Protein AF-A0A3D4WXI8-F1 (afdb_monomer)

pLDDT: mean 87.11, std 9.87, range [50.78, 97.38]

Radius of gyration: 16.45 Å; Cα contacts (8 Å, |Δi|>4): 95; chains: 1; bounding box: 47×31×39 Å

Mean predicted aligned error: 5.95 Å

Solvent-accessible surface area (backbone atoms only — not comparable to full-atom values): 6965 Å² total; per-residue (Å²): 115,68,73,59,54,53,52,52,52,52,50,55,55,50,46,55,43,38,46,54,25,38,51,57,47,36,72,76,37,69,82,61,58,65,64,58,25,23,62,68,41,75,45,58,58,73,64,49,40,76,74,36,78,40,64,59,55,45,51,50,51,50,52,42,53,32,50,53,50,52,44,51,42,51,55,55,23,69,70,36,90,49,64,66,60,14,51,54,52,30,55,52,52,48,60,74,64,51,41,60,56,55,53,72,66,47,62,86,76,59,84,80,53,73,65,54,55,54,55,53,61,74,66,110

Sequence (124 aa):
MEKLAGRRGQAARNDGIILEAARNVFLEDPSAPIAAVAERAGVGFSALYRRYPRKEDLLRQLCHDGLRRFISEVEAAIAEKDAWQGLTGFLERVVEADVHSLTVRLAGTFTPTAEMGQDAQRAN

Nearest PDB structures (foldseek):
  2v57-assembly1_A  TM=8.323E-01  e=1.299E-03  Mycolicibacterium smegmatis
  5ovy-assembly1_A  TM=8.029E-01  e=2.632E-03  Mycobacteroides abscessus ATCC 19977
  2v57-assembly2_D  TM=6.969E-01  e=2.502E-03  Mycolicibacterium smegmatis
  3vpr-assembly2_C  TM=7.774E-01  e=2.080E-02  Thermus thermophilus HB8
  2wgb-assembly1_B  TM=6.439E-01  e=8.827E-03  Mycolicibacterium smegmatis

Secondary structure (DSSP, 8-state):
-HHHHHHHHHHHHHHHHHHHHHHHHHHH-TT--HHHHHHHHT--HHHHHHH-SSHHHHHHHHHHHHHHHHHHHHHHHHT-SSHHHHHHHHHHHHHHTTHHHHHHHHTTSSPPPHHHHHHHHHT-

Structure (mmCIF, N/CA/C/O backbone):
data_AF-A0A3D4WXI8-F1
#
_entry.id   AF-A0A3D4WXI8-F1
#
loop_
_atom_site.group_PDB
_atom_site.id
_atom_site.type_symbol
_atom_site.label_atom_id
_atom_site.label_alt_id
_atom_site.label_comp_id
_atom_site.label_asym_id
_atom_site.label_entity_id
_atom_site.label_seq_id
_atom_site.pdbx_PDB_ins_code
_atom_site.Cartn_x
_atom_site.Cartn_y
_atom_site.Cartn_z
_atom_site.occupancy
_atom_site.B_iso_or_equiv
_atom_site.auth_seq_id
_atom_site.auth_comp_id
_atom_site.auth_asym_id
_atom_site.auth_atom_id
_atom_site.pdbx_PDB_model_num
ATOM 1 N N . MET A 1 1 ? 27.903 15.434 8.105 1.00 50.78 1 MET A N 1
ATOM 2 C CA . MET A 1 1 ? 26.638 14.719 8.410 1.00 50.78 1 MET A CA 1
ATOM 3 C C . MET A 1 1 ? 25.454 15.200 7.559 1.00 50.78 1 MET A C 1
ATOM 5 O O . MET A 1 1 ? 24.612 14.388 7.201 1.00 50.78 1 MET A O 1
ATOM 9 N N . GLU A 1 2 ? 25.432 16.466 7.134 1.00 52.47 2 GLU A N 1
ATOM 10 C CA . GLU A 1 2 ? 24.346 17.111 6.364 1.00 52.47 2 GLU A CA 1
ATOM 11 C C . GLU A 1 2 ? 24.071 16.504 4.964 1.00 52.47 2 GLU A C 1
ATOM 13 O O . GLU A 1 2 ? 22.924 16.266 4.592 1.00 52.47 2 GLU A O 1
ATOM 18 N N . LYS A 1 3 ? 25.116 16.108 4.214 1.00 56.31 3 LYS A N 1
ATOM 19 C CA . LYS A 1 3 ? 24.979 15.465 2.884 1.00 56.31 3 LYS A CA 1
ATOM 20 C C . LYS A 1 3 ? 24.323 14.075 2.901 1.00 56.31 3 LYS A C 1
ATOM 22 O O . LYS A 1 3 ? 23.723 13.672 1.907 1.00 56.31 3 LYS A O 1
ATOM 27 N N . LEU A 1 4 ? 24.444 13.318 3.995 1.00 62.00 4 LEU A N 1
ATOM 28 C CA . LEU A 1 4 ? 23.829 11.987 4.124 1.00 62.00 4 LEU A CA 1
ATOM 29 C C . LEU A 1 4 ? 22.348 12.093 4.505 1.00 62.00 4 LEU A C 1
ATOM 31 O O . LEU A 1 4 ? 21.538 11.322 3.994 1.00 62.00 4 LEU A O 1
ATOM 35 N N . ALA A 1 5 ? 21.993 13.077 5.336 1.00 63.19 5 ALA A N 1
ATOM 36 C CA . ALA A 1 5 ? 20.606 13.383 5.676 1.00 63.19 5 ALA A CA 1
ATOM 37 C C . ALA A 1 5 ? 19.804 13.821 4.435 1.00 63.19 5 ALA A C 1
ATOM 39 O O . ALA A 1 5 ? 18.727 13.280 4.188 1.00 63.19 5 ALA A O 1
ATOM 40 N N . GLY A 1 6 ? 20.379 14.679 3.579 1.00 70.94 6 GLY A N 1
ATOM 41 C CA . GLY A 1 6 ? 19.752 15.078 2.311 1.00 70.94 6 GLY A CA 1
ATOM 42 C C . GLY A 1 6 ? 19.532 13.913 1.335 1.00 70.94 6 GLY A C 1
ATOM 43 O O . GLY A 1 6 ? 18.480 13.812 0.709 1.00 70.94 6 GLY A O 1
ATOM 44 N N . ARG A 1 7 ? 20.480 12.966 1.251 1.00 70.19 7 ARG A N 1
ATOM 45 C CA . ARG A 1 7 ? 20.338 11.764 0.402 1.00 70.19 7 ARG A CA 1
ATOM 46 C C . ARG A 1 7 ? 19.258 10.804 0.902 1.00 70.19 7 ARG A C 1
ATOM 48 O O . ARG A 1 7 ? 18.575 10.204 0.079 1.00 70.19 7 ARG A O 1
ATOM 55 N N . ARG A 1 8 ? 19.100 10.660 2.222 1.00 69.06 8 ARG A N 1
ATOM 56 C CA . ARG A 1 8 ? 18.026 9.850 2.822 1.00 69.06 8 ARG A CA 1
ATOM 57 C C . ARG A 1 8 ? 16.652 10.480 2.586 1.00 69.06 8 ARG A C 1
ATOM 59 O O . ARG A 1 8 ? 15.744 9.770 2.175 1.00 69.06 8 ARG A O 1
ATOM 66 N N . GLY A 1 9 ? 16.527 11.799 2.756 1.00 70.69 9 GLY A N 1
ATOM 67 C CA . GLY A 1 9 ? 15.286 12.527 2.465 1.00 70.69 9 GLY A CA 1
ATOM 68 C C . GLY A 1 9 ? 14.879 12.444 0.991 1.00 70.69 9 GLY A C 1
ATOM 69 O O . GLY A 1 9 ? 13.723 12.166 0.683 1.00 70.69 9 GLY A O 1
ATOM 70 N N . GLN A 1 10 ? 15.838 12.586 0.069 1.00 68.31 10 GLN A N 1
ATOM 71 C CA . GLN A 1 10 ? 15.574 12.418 -1.363 1.00 68.31 10 GLN A CA 1
ATOM 72 C C . GLN A 1 10 ? 15.164 10.980 -1.714 1.00 68.31 10 GLN A C 1
ATOM 74 O O . GLN A 1 10 ? 14.270 10.786 -2.531 1.00 68.31 10 GLN A O 1
ATOM 79 N N . ALA A 1 11 ? 15.791 9.972 -1.099 1.00 67.94 11 ALA A N 1
ATOM 80 C CA . ALA A 1 11 ? 15.412 8.575 -1.297 1.00 67.94 11 ALA A CA 1
ATOM 81 C C . ALA A 1 11 ? 13.984 8.288 -0.799 1.00 67.94 11 ALA A C 1
ATOM 83 O O . ALA A 1 11 ? 13.213 7.688 -1.535 1.00 67.94 11 ALA A O 1
ATOM 84 N N . ALA A 1 12 ? 13.606 8.783 0.385 1.00 72.31 12 ALA A N 1
ATOM 85 C CA . ALA A 1 12 ? 12.248 8.627 0.915 1.00 72.31 12 ALA A CA 1
ATOM 86 C C . ALA A 1 12 ? 11.191 9.327 0.042 1.00 72.31 12 ALA A C 1
ATOM 88 O O . ALA A 1 12 ? 10.122 8.779 -0.207 1.00 72.31 12 ALA A O 1
ATOM 89 N N . ARG A 1 13 ? 11.500 10.520 -0.484 1.00 73.88 13 ARG A N 1
ATOM 90 C CA . ARG A 1 13 ? 10.608 11.218 -1.421 1.00 73.88 13 ARG A CA 1
ATOM 91 C C . ARG A 1 13 ? 10.450 10.455 -2.738 1.00 73.88 13 ARG A C 1
ATOM 93 O O . ARG A 1 13 ? 9.349 10.395 -3.274 1.00 73.88 13 ARG A O 1
ATOM 100 N N . ASN A 1 14 ? 11.536 9.869 -3.244 1.00 76.94 14 ASN A N 1
ATOM 101 C CA . ASN A 1 14 ? 11.484 9.042 -4.448 1.00 76.94 14 ASN A CA 1
ATOM 102 C C . ASN A 1 14 ? 10.617 7.792 -4.240 1.00 76.94 14 ASN A C 1
ATOM 104 O O . ASN A 1 14 ? 9.929 7.393 -5.173 1.00 76.94 14 ASN A O 1
ATOM 108 N N . ASP A 1 15 ? 10.604 7.213 -3.039 1.00 83.25 15 ASP A N 1
ATOM 109 C CA . ASP A 1 15 ? 9.750 6.059 -2.733 1.00 83.25 15 ASP A CA 1
ATOM 110 C C . ASP A 1 15 ? 8.273 6.397 -2.791 1.00 83.25 15 ASP A C 1
ATOM 112 O O . ASP A 1 15 ? 7.519 5.669 -3.427 1.00 83.25 15 ASP A O 1
ATOM 116 N N . GLY A 1 16 ? 7.872 7.522 -2.193 1.00 87.81 16 GLY A N 1
ATOM 117 C CA . GLY A 1 16 ? 6.484 7.976 -2.264 1.00 87.81 16 GLY A CA 1
ATOM 118 C C . GLY A 1 16 ? 6.021 8.142 -3.713 1.00 87.81 16 GLY A C 1
ATOM 119 O O . GLY A 1 16 ? 4.968 7.642 -4.086 1.00 87.81 16 GLY A O 1
ATOM 120 N N . ILE A 1 17 ? 6.851 8.755 -4.564 1.00 91.56 17 ILE A N 1
ATOM 121 C CA . ILE A 1 17 ? 6.533 8.937 -5.991 1.00 91.56 17 ILE A CA 1
ATOM 122 C C . ILE A 1 17 ? 6.430 7.589 -6.721 1.00 91.56 17 ILE A C 1
ATOM 124 O O . ILE A 1 17 ? 5.530 7.398 -7.537 1.00 91.56 17 ILE A O 1
ATOM 128 N N . ILE A 1 18 ? 7.333 6.646 -6.434 1.00 93.62 18 ILE A N 1
ATOM 129 C CA . ILE A 1 18 ? 7.311 5.305 -7.033 1.00 93.62 18 ILE A CA 1
ATOM 130 C C . ILE A 1 18 ? 6.051 4.541 -6.623 1.00 93.62 18 ILE A C 1
ATOM 132 O O . ILE A 1 18 ? 5.425 3.921 -7.479 1.00 93.62 18 ILE A O 1
ATOM 136 N N . LEU A 1 19 ? 5.684 4.570 -5.342 1.00 93.12 19 LEU A N 1
ATOM 137 C CA . LEU A 1 19 ? 4.527 3.841 -4.822 1.00 93.12 19 LEU A CA 1
ATOM 138 C C . LEU A 1 19 ? 3.211 4.421 -5.346 1.00 93.12 19 LEU A C 1
ATOM 140 O O . LEU A 1 19 ? 2.342 3.657 -5.757 1.00 93.12 19 LEU A O 1
ATOM 144 N N . GLU A 1 20 ? 3.097 5.745 -5.442 1.00 93.31 20 GLU A N 1
ATOM 145 C CA . GLU A 1 20 ? 1.936 6.396 -6.062 1.00 93.31 20 GLU A CA 1
ATOM 146 C C . GLU A 1 20 ? 1.830 6.078 -7.560 1.00 93.31 20 GLU A C 1
ATOM 148 O O . GLU A 1 20 ? 0.758 5.744 -8.069 1.00 93.31 20 GLU A O 1
ATOM 153 N N . ALA A 1 21 ? 2.949 6.090 -8.287 1.00 95.81 21 ALA A N 1
ATOM 154 C CA . ALA A 1 21 ? 2.959 5.650 -9.679 1.00 95.81 21 ALA A CA 1
ATOM 155 C C . ALA A 1 21 ? 2.571 4.168 -9.811 1.00 95.81 21 ALA A C 1
ATOM 157 O O . ALA A 1 21 ? 1.807 3.815 -10.709 1.00 95.81 21 ALA A O 1
ATOM 158 N N . ALA A 1 22 ? 3.065 3.311 -8.914 1.00 95.00 22 ALA A N 1
ATOM 159 C CA . ALA A 1 22 ? 2.757 1.885 -8.893 1.00 95.00 22 ALA A CA 1
ATOM 160 C C . ALA A 1 22 ? 1.270 1.633 -8.635 1.00 95.00 22 ALA A C 1
ATOM 162 O O . ALA A 1 22 ? 0.669 0.828 -9.345 1.00 95.00 22 ALA A O 1
ATOM 163 N N . ARG A 1 23 ? 0.672 2.357 -7.678 1.00 93.62 23 ARG A N 1
ATOM 164 C CA . ARG A 1 23 ? -0.771 2.347 -7.410 1.00 93.62 23 ARG A CA 1
ATOM 165 C C . ARG A 1 23 ? -1.549 2.601 -8.694 1.00 93.62 23 ARG A C 1
ATOM 167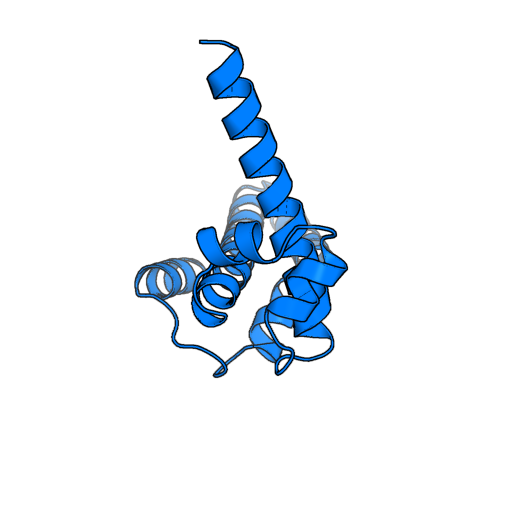 O O . ARG A 1 23 ? -2.343 1.758 -9.096 1.00 93.62 23 ARG A O 1
ATOM 174 N N . ASN A 1 24 ? -1.266 3.708 -9.373 1.00 94.31 24 ASN A N 1
ATOM 175 C CA . ASN A 1 24 ? -1.998 4.086 -10.581 1.00 94.31 24 ASN A CA 1
ATOM 176 C C . ASN A 1 24 ? -1.820 3.062 -11.714 1.00 94.31 24 ASN A C 1
ATOM 178 O O . ASN A 1 24 ? -2.801 2.638 -12.318 1.00 94.31 24 ASN A O 1
ATOM 182 N N . VAL A 1 25 ? -0.584 2.611 -11.966 1.00 96.06 25 VAL A N 1
ATOM 183 C CA . VAL A 1 25 ? -0.292 1.614 -13.013 1.00 96.06 25 VAL A CA 1
ATOM 184 C C . VAL A 1 25 ? -1.035 0.305 -12.759 1.00 96.06 25 VAL A C 1
ATOM 186 O O . VAL A 1 25 ? -1.669 -0.222 -13.669 1.00 96.06 25 VAL A O 1
ATOM 189 N N . PHE A 1 26 ? -0.952 -0.241 -11.545 1.00 93.56 26 PHE A N 1
ATOM 190 C CA . PHE A 1 26 ? -1.475 -1.578 -11.270 1.00 93.56 26 PHE A CA 1
ATOM 191 C C . PHE A 1 26 ? -2.983 -1.604 -11.000 1.00 93.56 26 PHE A C 1
ATOM 193 O O . PHE A 1 26 ? -3.608 -2.645 -11.208 1.00 93.56 26 PHE A O 1
ATOM 200 N N . LEU A 1 27 ? -3.586 -0.484 -10.588 1.00 91.12 27 LEU A N 1
ATOM 201 C CA . LEU A 1 27 ? -5.045 -0.353 -10.537 1.00 91.12 27 LEU A CA 1
ATOM 202 C C . LEU A 1 27 ? -5.662 -0.286 -11.939 1.00 91.12 27 LEU A C 1
ATOM 204 O O . LEU A 1 27 ? -6.722 -0.873 -12.168 1.00 91.12 27 LEU A O 1
ATOM 208 N N . GLU A 1 28 ? -4.987 0.368 -12.887 1.00 93.50 28 GLU A N 1
ATOM 209 C CA . GLU A 1 28 ? -5.373 0.353 -14.302 1.00 93.50 28 GLU A CA 1
ATOM 210 C C . GLU A 1 28 ? -5.166 -1.040 -14.916 1.00 93.50 28 GLU A C 1
ATOM 212 O O . GLU A 1 28 ? -6.103 -1.623 -15.467 1.00 93.50 28 GLU A O 1
ATOM 217 N N . ASP A 1 29 ? -3.968 -1.610 -14.767 1.00 93.31 29 ASP A N 1
ATOM 218 C CA . ASP A 1 29 ? -3.595 -2.920 -15.300 1.00 93.31 29 ASP A CA 1
ATOM 219 C C . ASP A 1 29 ? -2.663 -3.688 -14.335 1.00 93.31 29 ASP A C 1
ATOM 221 O O . ASP A 1 29 ? -1.454 -3.437 -14.284 1.00 93.31 29 ASP A O 1
ATOM 225 N N . PRO A 1 30 ? -3.179 -4.704 -13.615 1.00 90.00 30 PRO A N 1
ATOM 226 C CA . PRO A 1 30 ? -2.380 -5.544 -12.720 1.00 90.00 30 PRO A CA 1
ATOM 227 C C . PRO A 1 30 ? -1.253 -6.293 -13.421 1.00 90.00 30 PRO A C 1
ATOM 229 O O . PRO A 1 30 ? -0.284 -6.696 -12.776 1.00 90.00 30 PRO A O 1
ATOM 232 N N . SER A 1 31 ? -1.364 -6.519 -14.732 1.00 90.31 31 SER A N 1
ATOM 233 C CA . SER A 1 31 ? -0.383 -7.264 -15.516 1.00 90.31 31 SER A CA 1
ATOM 234 C C . SER A 1 31 ? 0.780 -6.394 -15.999 1.00 90.31 31 SER A C 1
ATOM 236 O O . SER A 1 31 ? 1.844 -6.942 -16.302 1.00 90.31 31 SER A O 1
ATOM 238 N N . ALA A 1 32 ? 0.649 -5.064 -15.930 1.00 94.56 32 ALA A N 1
ATOM 239 C CA . ALA A 1 32 ? 1.628 -4.107 -16.430 1.00 94.56 32 ALA A CA 1
ATOM 240 C C . ALA A 1 32 ? 3.065 -4.390 -15.940 1.00 94.56 32 ALA A C 1
ATOM 242 O O . ALA A 1 32 ? 3.281 -4.827 -14.798 1.00 94.56 32 ALA A O 1
ATOM 243 N N . PRO A 1 33 ? 4.090 -4.157 -16.776 1.00 93.62 33 PRO A N 1
ATOM 244 C CA . PRO A 1 33 ? 5.476 -4.369 -16.386 1.00 93.62 33 PRO A CA 1
ATOM 245 C C . PRO A 1 33 ? 5.945 -3.299 -15.392 1.00 93.62 33 PRO A C 1
ATOM 247 O O . PRO A 1 33 ? 5.535 -2.143 -15.455 1.00 93.62 33 PRO A O 1
ATOM 250 N N . ILE A 1 34 ? 6.907 -3.648 -14.531 1.00 93.56 34 ILE A N 1
ATOM 251 C CA . ILE A 1 34 ? 7.512 -2.701 -13.573 1.00 93.56 34 ILE A CA 1
ATOM 252 C C . ILE A 1 34 ? 8.157 -1.482 -14.269 1.00 93.56 34 ILE A C 1
ATOM 254 O O . ILE A 1 34 ? 8.265 -0.410 -13.685 1.00 93.56 34 ILE A O 1
ATOM 258 N N . ALA A 1 35 ? 8.543 -1.617 -15.542 1.00 93.12 35 ALA A N 1
ATOM 259 C CA . ALA A 1 35 ? 9.053 -0.512 -16.352 1.00 93.12 35 ALA A CA 1
ATOM 260 C C . ALA A 1 35 ? 8.018 0.612 -16.563 1.00 93.12 35 ALA A C 1
ATOM 262 O O . ALA A 1 35 ? 8.402 1.778 -16.547 1.00 93.12 35 ALA A O 1
ATOM 263 N N . ALA A 1 36 ? 6.724 0.284 -16.667 1.00 96.31 36 ALA A N 1
ATOM 264 C CA . ALA A 1 36 ? 5.655 1.280 -16.786 1.00 96.31 36 ALA A CA 1
ATOM 265 C C . ALA A 1 36 ? 5.534 2.145 -15.517 1.00 96.31 36 ALA A C 1
ATOM 267 O O . ALA A 1 36 ? 5.178 3.320 -15.586 1.00 96.31 36 ALA A O 1
ATOM 268 N N . VAL A 1 37 ? 5.891 1.587 -14.353 1.00 96.38 37 VAL A N 1
ATOM 269 C CA . VAL A 1 37 ? 5.977 2.339 -13.092 1.00 96.38 37 VAL A CA 1
ATOM 270 C C . VAL A 1 37 ? 7.132 3.333 -13.131 1.00 96.38 37 VAL A C 1
ATOM 272 O O . VAL A 1 37 ? 6.945 4.482 -12.746 1.00 96.38 37 VAL A O 1
ATOM 275 N N . ALA A 1 38 ? 8.312 2.923 -13.612 1.00 94.00 38 ALA A N 1
ATOM 276 C CA . ALA A 1 38 ? 9.467 3.819 -13.732 1.00 94.00 38 ALA A CA 1
ATOM 277 C C . ALA A 1 38 ? 9.161 5.019 -14.640 1.00 94.00 38 ALA A C 1
ATOM 279 O O . ALA A 1 38 ? 9.439 6.158 -14.264 1.00 94.00 38 ALA A O 1
ATOM 280 N N . GLU A 1 39 ? 8.550 4.752 -15.798 1.00 95.25 39 GLU A N 1
ATOM 281 C CA . GLU A 1 39 ? 8.113 5.777 -16.747 1.00 95.25 39 GLU A CA 1
ATOM 282 C C . GLU A 1 39 ? 7.135 6.756 -16.092 1.00 95.25 39 GLU A C 1
ATOM 284 O O . GLU A 1 39 ? 7.373 7.964 -16.095 1.00 95.25 39 GLU A O 1
ATOM 289 N N . ARG A 1 40 ? 6.087 6.240 -15.440 1.00 96.00 40 ARG A N 1
ATOM 290 C CA . ARG A 1 40 ? 5.067 7.073 -14.793 1.00 96.00 40 ARG A CA 1
ATOM 291 C C . ARG A 1 40 ? 5.597 7.873 -13.604 1.00 96.00 40 ARG A C 1
ATOM 293 O O . ARG A 1 40 ? 5.188 9.010 -13.403 1.00 96.00 40 ARG A O 1
ATOM 300 N N . ALA A 1 41 ? 6.516 7.302 -12.831 1.00 94.62 41 ALA A N 1
ATOM 301 C CA . ALA A 1 41 ? 7.168 7.976 -11.710 1.00 94.62 41 ALA A CA 1
ATOM 302 C C . ALA A 1 41 ? 8.210 9.021 -12.155 1.00 94.62 41 ALA A C 1
ATOM 304 O O . ALA A 1 41 ? 8.717 9.768 -11.318 1.00 94.62 41 ALA A O 1
ATOM 305 N N . GLY A 1 42 ? 8.584 9.054 -13.441 1.00 93.88 42 GLY A N 1
ATOM 306 C CA . GLY A 1 42 ? 9.664 9.906 -13.938 1.00 93.88 42 GLY A CA 1
ATOM 307 C C . GLY A 1 42 ? 11.032 9.546 -13.346 1.00 93.88 42 GLY A C 1
ATOM 308 O O . GLY A 1 42 ? 11.901 10.411 -13.218 1.00 93.88 42 GLY A O 1
ATOM 309 N N . VAL A 1 43 ? 11.236 8.283 -12.949 1.00 91.19 43 VAL A N 1
ATOM 310 C CA . VAL A 1 43 ? 12.496 7.799 -12.361 1.00 91.19 43 VAL A CA 1
ATOM 311 C C . VAL A 1 43 ? 13.222 6.865 -13.323 1.00 91.19 43 VAL A C 1
ATOM 313 O O . VAL A 1 43 ? 12.618 6.103 -14.070 1.00 91.19 43 VAL A O 1
ATOM 316 N N . GLY A 1 44 ? 14.556 6.872 -13.284 1.00 91.31 44 GLY A N 1
ATOM 317 C CA . GLY A 1 44 ? 15.344 5.941 -14.091 1.00 91.31 44 GLY A CA 1
ATOM 318 C C . GLY A 1 44 ? 15.100 4.483 -13.683 1.00 91.31 44 GLY A C 1
ATOM 319 O O . GLY A 1 44 ? 15.132 4.156 -12.494 1.00 91.31 44 GLY A O 1
ATOM 320 N N . PHE A 1 45 ? 14.948 3.591 -14.666 1.00 90.88 45 PHE A N 1
ATOM 321 C CA . PHE A 1 45 ? 14.694 2.162 -14.439 1.00 90.88 45 PHE A CA 1
ATOM 322 C C . PHE A 1 45 ? 15.708 1.518 -13.479 1.00 90.88 45 PHE A C 1
ATOM 324 O O . PHE A 1 45 ? 15.321 0.822 -12.546 1.00 90.88 45 PHE A O 1
ATOM 331 N N . SER A 1 46 ? 17.003 1.821 -13.622 1.00 90.56 46 SER A N 1
ATOM 332 C CA . SER A 1 46 ? 18.049 1.296 -12.730 1.00 90.56 46 SER A CA 1
ATOM 333 C C . SER A 1 46 ? 17.881 1.728 -11.269 1.00 90.56 46 SER A C 1
ATOM 335 O O . SER A 1 46 ? 18.297 1.010 -10.360 1.00 90.56 46 SER A O 1
ATOM 337 N N . ALA A 1 47 ? 17.292 2.902 -11.016 1.00 88.25 47 ALA A N 1
ATOM 338 C CA . ALA A 1 47 ? 17.019 3.371 -9.660 1.00 88.25 47 ALA A CA 1
ATOM 339 C C . ALA A 1 47 ? 15.841 2.613 -9.035 1.00 88.25 47 ALA A C 1
ATOM 341 O O . ALA A 1 47 ? 15.948 2.216 -7.874 1.00 88.25 47 ALA A O 1
ATOM 342 N N . LEU A 1 48 ? 14.780 2.368 -9.814 1.00 90.75 48 LEU A N 1
ATOM 343 C CA . LEU A 1 48 ? 13.641 1.549 -9.399 1.00 90.75 48 LEU A CA 1
ATOM 344 C C . LEU A 1 48 ? 14.075 0.102 -9.140 1.00 90.75 48 LEU A C 1
ATOM 346 O O . LEU A 1 48 ? 13.845 -0.421 -8.055 1.00 90.75 48 LEU A O 1
ATOM 350 N N . TYR A 1 49 ? 14.782 -0.510 -10.093 1.00 90.00 49 TYR A N 1
ATOM 351 C CA . TYR A 1 49 ? 15.192 -1.915 -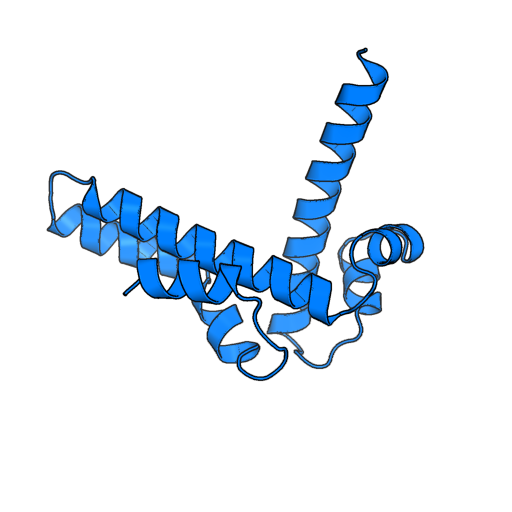10.031 1.00 90.00 49 TYR A CA 1
ATOM 352 C C . TYR A 1 49 ? 16.164 -2.210 -8.883 1.00 90.00 49 TYR A C 1
ATOM 354 O O . TYR A 1 49 ? 16.117 -3.274 -8.275 1.00 90.00 49 TYR A O 1
ATOM 362 N N . ARG A 1 50 ? 17.030 -1.251 -8.520 1.00 89.44 50 ARG A N 1
ATOM 363 C CA . ARG A 1 50 ? 17.893 -1.384 -7.333 1.00 89.44 50 ARG A CA 1
ATOM 364 C C . ARG A 1 50 ? 17.084 -1.485 -6.036 1.00 89.44 50 ARG A C 1
ATOM 366 O O . ARG A 1 50 ? 17.590 -2.033 -5.061 1.00 89.44 50 ARG A O 1
ATOM 373 N N . ARG A 1 51 ? 15.880 -0.911 -5.998 1.00 87.94 51 ARG A N 1
ATOM 374 C CA . ARG A 1 51 ? 15.038 -0.861 -4.798 1.00 87.94 51 ARG A CA 1
ATOM 375 C C . ARG A 1 51 ? 13.979 -1.955 -4.772 1.00 87.94 51 ARG A C 1
ATOM 377 O O . ARG A 1 51 ? 13.786 -2.565 -3.730 1.00 87.94 51 ARG A O 1
ATOM 384 N N . TYR A 1 52 ? 13.371 -2.226 -5.921 1.00 92.12 52 TYR A N 1
ATOM 385 C CA . TYR A 1 52 ? 12.409 -3.300 -6.129 1.00 92.12 52 TYR A CA 1
ATOM 386 C C . TYR A 1 52 ? 12.908 -4.188 -7.274 1.00 92.12 52 TYR A C 1
ATOM 388 O O . TYR A 1 52 ? 12.553 -3.960 -8.435 1.00 92.12 52 TYR A O 1
ATOM 396 N N . PRO A 1 53 ? 13.772 -5.177 -6.975 1.00 90.38 53 PRO A N 1
ATOM 397 C CA . PRO A 1 53 ? 14.345 -6.053 -7.994 1.00 90.38 53 PRO A CA 1
ATOM 398 C C . PRO A 1 53 ? 13.292 -6.900 -8.710 1.00 90.38 53 PRO A C 1
ATOM 400 O O . PRO A 1 53 ? 13.492 -7.299 -9.855 1.00 90.38 53 PRO A O 1
ATOM 403 N N . ARG A 1 54 ? 12.170 -7.197 -8.046 1.00 91.50 54 ARG A N 1
ATOM 404 C CA . ARG A 1 54 ? 11.048 -7.940 -8.625 1.00 91.50 54 ARG A CA 1
ATOM 405 C C . ARG A 1 54 ? 9.771 -7.118 -8.522 1.00 91.50 54 ARG A C 1
ATOM 407 O O . ARG A 1 54 ? 9.551 -6.409 -7.544 1.00 91.50 54 ARG A O 1
ATOM 414 N N . LYS A 1 55 ? 8.876 -7.289 -9.500 1.00 91.19 55 LYS A N 1
ATOM 415 C CA . LYS A 1 55 ? 7.516 -6.722 -9.458 1.00 91.19 55 LYS A CA 1
ATOM 416 C C . LYS A 1 55 ? 6.791 -7.108 -8.168 1.00 91.19 55 LYS A C 1
ATOM 418 O O . LYS A 1 55 ? 6.134 -6.275 -7.564 1.00 91.19 55 LYS A O 1
ATOM 423 N N . GLU A 1 56 ? 6.966 -8.351 -7.731 1.00 91.81 56 GLU A N 1
ATOM 424 C CA . GLU A 1 56 ? 6.387 -8.844 -6.486 1.00 91.81 56 GLU A CA 1
ATOM 425 C C . GLU A 1 56 ? 6.879 -8.075 -5.247 1.00 91.81 56 GLU A C 1
ATOM 427 O O . GLU A 1 56 ? 6.085 -7.830 -4.346 1.00 91.81 56 GLU A O 1
ATOM 432 N N . ASP A 1 57 ? 8.136 -7.620 -5.213 1.00 92.56 57 ASP A N 1
ATOM 433 C CA . ASP A 1 57 ? 8.646 -6.820 -4.091 1.00 92.56 57 ASP A CA 1
ATOM 434 C C . ASP A 1 57 ? 7.941 -5.456 -4.022 1.00 92.56 57 ASP A C 1
ATOM 436 O O . ASP A 1 57 ? 7.584 -4.988 -2.941 1.00 92.56 57 ASP A O 1
ATOM 440 N N . LEU A 1 58 ? 7.680 -4.843 -5.183 1.00 93.12 58 LEU A N 1
ATOM 441 C CA . LEU A 1 58 ? 6.923 -3.595 -5.280 1.00 93.12 58 LEU A CA 1
ATOM 442 C C . LEU A 1 58 ? 5.449 -3.788 -4.898 1.00 93.12 58 LEU A C 1
ATOM 444 O O . LEU A 1 58 ? 4.903 -2.974 -4.160 1.00 93.12 58 LEU A O 1
ATOM 448 N N . LEU A 1 59 ? 4.812 -4.865 -5.371 1.00 92.25 59 LEU A N 1
ATOM 449 C CA . LEU A 1 59 ? 3.416 -5.174 -5.042 1.00 92.25 59 LEU A CA 1
ATOM 450 C C . LEU A 1 59 ? 3.233 -5.441 -3.546 1.00 92.25 59 LEU A C 1
ATOM 452 O O . LEU A 1 59 ? 2.289 -4.921 -2.954 1.00 92.25 59 LEU A O 1
ATOM 456 N N . ARG A 1 60 ? 4.147 -6.200 -2.927 1.00 92.00 60 ARG A N 1
ATOM 457 C CA . ARG A 1 60 ? 4.141 -6.445 -1.478 1.00 92.00 60 ARG A CA 1
ATOM 458 C C . ARG A 1 60 ? 4.242 -5.141 -0.703 1.00 92.00 60 ARG A C 1
ATOM 460 O O . ARG A 1 60 ? 3.403 -4.914 0.159 1.00 92.00 60 ARG A O 1
ATOM 467 N N . GLN A 1 61 ? 5.207 -4.283 -1.041 1.00 91.94 61 GLN A N 1
ATOM 468 C CA . GLN A 1 61 ? 5.364 -2.987 -0.380 1.00 91.94 61 GLN A CA 1
ATOM 469 C C . GLN A 1 61 ? 4.103 -2.127 -0.530 1.00 91.94 61 GLN A C 1
ATOM 471 O O . GLN A 1 61 ? 3.559 -1.663 0.464 1.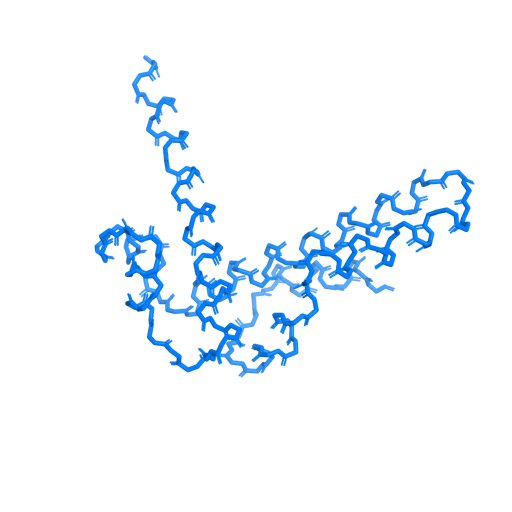00 91.94 61 GLN A O 1
ATOM 476 N N . LEU A 1 62 ? 3.600 -1.976 -1.758 1.00 91.56 62 LEU A N 1
ATOM 477 C CA . LEU A 1 62 ? 2.409 -1.180 -2.052 1.00 91.56 62 LEU A CA 1
ATOM 478 C C . LEU A 1 62 ? 1.175 -1.669 -1.277 1.00 91.56 62 LEU A C 1
ATOM 480 O O . LEU A 1 62 ? 0.453 -0.872 -0.680 1.00 91.56 62 LEU A O 1
ATOM 484 N N . CYS A 1 63 ? 0.932 -2.981 -1.269 1.00 90.25 63 CYS A N 1
ATOM 485 C CA . CYS A 1 63 ? -0.214 -3.559 -0.567 1.00 90.25 63 CYS A CA 1
ATOM 486 C C . CYS A 1 63 ? -0.042 -3.502 0.954 1.00 90.25 63 CYS A C 1
ATOM 488 O O . CYS A 1 63 ? -1.018 -3.296 1.673 1.00 90.25 63 CYS A O 1
ATOM 490 N N . HIS A 1 64 ? 1.184 -3.665 1.456 1.00 90.62 64 HIS A N 1
ATOM 491 C CA . HIS A 1 64 ? 1.471 -3.552 2.883 1.00 90.62 64 HIS A CA 1
ATOM 492 C C . HIS A 1 64 ? 1.273 -2.119 3.376 1.00 90.62 64 HIS A C 1
ATOM 494 O O . HIS A 1 64 ? 0.635 -1.925 4.405 1.00 90.62 64 HIS A O 1
ATOM 500 N N . ASP A 1 65 ? 1.708 -1.117 2.614 1.00 89.56 65 ASP A N 1
ATOM 501 C CA . ASP A 1 65 ? 1.463 0.292 2.937 1.00 89.56 65 ASP A CA 1
ATOM 502 C C . ASP A 1 65 ? -0.041 0.611 2.950 1.00 89.56 65 ASP A C 1
ATOM 504 O O . ASP A 1 65 ? -0.524 1.283 3.865 1.00 89.56 65 ASP A O 1
ATOM 508 N N . GLY A 1 66 ? -0.806 0.059 2.001 1.00 88.44 66 GLY A N 1
ATOM 509 C CA . GLY A 1 66 ? -2.271 0.138 2.004 1.00 88.44 66 GLY A CA 1
ATOM 510 C C . GLY A 1 66 ? -2.907 -0.486 3.254 1.00 88.44 66 GLY A C 1
ATOM 511 O O . GLY A 1 66 ? -3.759 0.137 3.888 1.00 88.44 66 GLY A O 1
ATOM 512 N N . LEU A 1 67 ? -2.453 -1.676 3.659 1.00 88.62 67 LEU A N 1
ATOM 513 C CA . LEU A 1 67 ? -2.917 -2.355 4.873 1.00 88.62 67 LEU A CA 1
ATOM 514 C C . LEU A 1 67 ? -2.576 -1.563 6.144 1.00 88.62 67 LEU A C 1
ATOM 516 O O . LEU A 1 67 ? -3.430 -1.381 7.008 1.00 88.62 67 LEU A O 1
ATOM 520 N N . ARG A 1 68 ? -1.352 -1.038 6.250 1.00 89.94 68 ARG A N 1
ATOM 521 C CA . ARG A 1 68 ? -0.929 -0.204 7.387 1.00 89.94 68 ARG A CA 1
ATOM 522 C C . ARG A 1 68 ? -1.740 1.083 7.468 1.00 89.94 68 ARG A C 1
ATOM 524 O O . ARG A 1 68 ? -2.092 1.510 8.566 1.00 89.94 68 ARG A O 1
ATOM 531 N N . ARG A 1 69 ? -2.069 1.686 6.320 1.00 90.06 69 ARG A N 1
ATOM 532 C CA . ARG A 1 69 ? -2.961 2.848 6.256 1.00 90.06 69 ARG A CA 1
ATOM 533 C C . ARG A 1 69 ? -4.351 2.496 6.777 1.00 90.06 69 ARG A C 1
ATOM 535 O O . ARG A 1 69 ? -4.854 3.226 7.619 1.00 90.06 69 ARG A O 1
ATOM 542 N N . PHE A 1 70 ? -4.926 1.373 6.346 1.00 90.31 70 PHE A N 1
ATOM 543 C CA . PHE A 1 70 ? -6.215 0.896 6.853 1.00 90.31 70 PHE A CA 1
ATOM 544 C C . PHE A 1 70 ? -6.199 0.694 8.376 1.00 90.31 70 PHE A C 1
ATOM 546 O O . PHE A 1 70 ? -7.055 1.237 9.068 1.00 90.31 70 PHE A O 1
ATOM 553 N N . ILE A 1 71 ? -5.195 -0.014 8.905 1.00 91.12 71 ILE A N 1
ATOM 554 C CA . ILE A 1 71 ? -5.038 -0.246 10.351 1.00 91.12 71 ILE A CA 1
ATOM 555 C C . ILE A 1 71 ? -4.944 1.080 11.107 1.00 91.12 71 ILE A C 1
ATOM 557 O O . ILE A 1 71 ? -5.634 1.262 12.104 1.00 91.12 71 ILE A O 1
ATOM 561 N N . SER A 1 72 ? -4.150 2.031 10.609 1.00 92.19 72 SER A N 1
ATOM 562 C CA . SER A 1 72 ? -4.032 3.357 11.222 1.00 92.19 72 SER A CA 1
ATOM 563 C C . SER A 1 72 ? -5.367 4.103 11.267 1.00 92.19 72 SER A C 1
ATOM 565 O O . SER A 1 72 ? -5.610 4.838 12.221 1.00 92.19 72 SER A O 1
ATOM 567 N N . GLU A 1 73 ? -6.221 3.945 10.253 1.00 93.38 73 GLU A N 1
ATOM 568 C CA . GLU A 1 73 ? -7.550 4.562 10.242 1.00 93.38 73 GLU A CA 1
ATOM 569 C C . GLU A 1 73 ? -8.510 3.892 11.230 1.00 93.38 73 GLU A C 1
ATOM 571 O O . GLU A 1 73 ? -9.272 4.591 11.900 1.00 93.38 73 GLU A O 1
ATOM 576 N N . VAL A 1 74 ? -8.433 2.564 11.381 1.00 92.19 74 VAL A N 1
ATOM 577 C CA . VAL A 1 74 ? -9.169 1.817 12.416 1.00 92.19 74 VAL A CA 1
ATOM 578 C C . VAL A 1 74 ? -8.724 2.248 13.817 1.00 92.19 74 VAL A C 1
ATOM 580 O O . VAL A 1 74 ? -9.560 2.561 14.662 1.00 92.19 74 VAL A O 1
ATOM 583 N N . GLU A 1 75 ? -7.415 2.311 14.069 1.00 93.62 75 GLU A N 1
ATOM 584 C CA . GLU A 1 75 ? -6.855 2.726 15.362 1.00 93.62 75 GLU A CA 1
ATOM 585 C C . GLU A 1 75 ? -7.280 4.159 15.723 1.00 93.62 75 GLU A C 1
ATOM 587 O O . GLU A 1 75 ? -7.681 4.417 16.860 1.00 93.62 75 GLU A O 1
ATOM 592 N N . ALA A 1 76 ? -7.270 5.079 14.752 1.00 92.75 76 ALA A N 1
ATOM 593 C CA . ALA A 1 76 ? -7.754 6.445 14.946 1.00 92.75 76 ALA A CA 1
ATOM 594 C C . ALA A 1 76 ? -9.258 6.494 15.263 1.00 92.75 76 ALA A C 1
ATOM 596 O O . ALA A 1 76 ? -9.683 7.281 16.105 1.00 92.75 76 ALA A O 1
ATOM 597 N N . ALA A 1 77 ? -10.060 5.643 14.621 1.00 94.56 77 ALA A N 1
ATOM 598 C CA . ALA A 1 77 ? -11.497 5.560 14.861 1.00 94.56 77 ALA A CA 1
ATOM 599 C C . ALA A 1 77 ? -11.836 5.019 16.255 1.00 94.56 77 ALA A C 1
ATOM 601 O O . ALA A 1 77 ? -12.734 5.538 16.910 1.00 94.56 77 ALA A O 1
ATOM 602 N N . ILE A 1 78 ? -11.100 4.007 16.724 1.00 94.75 78 ILE A N 1
ATOM 603 C CA . ILE A 1 78 ? -11.274 3.426 18.065 1.00 94.75 78 ILE A CA 1
ATOM 604 C C . ILE A 1 78 ? -10.868 4.422 19.159 1.00 94.75 78 ILE A C 1
ATOM 606 O O . ILE A 1 78 ? -11.433 4.404 20.252 1.00 94.75 78 ILE A O 1
ATOM 610 N N . ALA A 1 79 ? -9.894 5.291 18.883 1.00 95.12 79 ALA A N 1
ATOM 611 C CA . ALA A 1 79 ? -9.458 6.323 19.818 1.00 95.12 79 ALA A CA 1
ATOM 612 C C . ALA A 1 79 ? -10.446 7.502 19.942 1.00 95.12 79 ALA A C 1
ATOM 614 O O . ALA A 1 79 ? -10.292 8.325 20.851 1.00 95.12 79 ALA A O 1
ATOM 615 N N . GLU A 1 80 ? -11.439 7.602 19.052 1.00 96.00 80 GLU A N 1
ATOM 616 C CA . GLU A 1 80 ? -12.431 8.674 19.071 1.00 96.00 80 GLU A CA 1
ATOM 617 C C . GLU A 1 80 ? -13.399 8.520 20.252 1.00 96.00 80 GLU A C 1
ATOM 619 O O . GLU A 1 80 ? -13.848 7.424 20.590 1.00 96.00 80 GLU A O 1
ATOM 624 N N . LYS A 1 81 ? -13.737 9.639 20.902 1.00 95.50 81 LYS A N 1
ATOM 625 C CA . LYS A 1 81 ? -14.612 9.628 22.085 1.00 95.50 81 LYS A CA 1
ATOM 626 C C . LYS A 1 81 ? -16.064 9.374 21.710 1.00 95.50 81 LYS A C 1
ATOM 628 O O . LYS A 1 81 ? -16.793 8.741 22.471 1.00 95.50 81 LYS A O 1
ATOM 633 N N . ASP A 1 82 ? -16.485 9.912 20.572 1.00 97.38 82 ASP A N 1
ATOM 634 C CA . ASP A 1 82 ? -17.809 9.679 20.013 1.00 97.38 82 ASP A CA 1
ATOM 635 C C . ASP A 1 82 ? -17.744 8.523 19.009 1.00 97.38 82 ASP A C 1
ATOM 637 O O . ASP A 1 82 ? -17.200 8.653 17.913 1.00 97.38 82 ASP A O 1
ATOM 641 N N . ALA A 1 83 ? -18.335 7.387 19.380 1.00 94.12 83 ALA A N 1
ATOM 642 C CA . ALA A 1 83 ? -18.327 6.181 18.558 1.00 94.12 83 ALA A CA 1
ATOM 643 C C . ALA A 1 83 ? -18.958 6.387 17.169 1.00 94.12 83 ALA A C 1
ATOM 645 O O . ALA A 1 83 ? -18.526 5.755 16.203 1.00 94.12 83 ALA A O 1
ATOM 646 N N . TRP A 1 84 ? -19.959 7.265 17.044 1.00 95.81 84 TRP A N 1
ATOM 647 C CA . TRP A 1 84 ? -20.570 7.559 15.750 1.00 95.81 84 TRP A CA 1
ATOM 648 C C . TRP A 1 84 ? -19.623 8.379 14.874 1.00 95.81 84 TRP A C 1
ATOM 650 O O . TRP A 1 84 ? -19.429 8.030 13.712 1.00 95.81 84 TRP A O 1
ATOM 660 N N . GLN A 1 85 ? -18.971 9.400 15.439 1.00 96.19 85 GLN A N 1
ATOM 661 C CA . GLN A 1 85 ? -17.969 10.198 14.717 1.00 96.19 85 GLN A CA 1
ATOM 662 C C . GLN A 1 85 ? -16.748 9.362 14.318 1.00 96.19 85 GLN A C 1
ATOM 664 O O . GLN A 1 85 ? -16.241 9.503 13.203 1.00 96.19 85 GLN A O 1
ATOM 669 N N . GLY A 1 86 ? -16.306 8.457 15.197 1.00 96.00 86 GLY A N 1
ATOM 670 C CA . GLY A 1 86 ? -15.245 7.498 14.901 1.00 96.00 86 GLY A CA 1
ATOM 671 C C . GLY A 1 86 ? -15.601 6.625 13.699 1.00 96.00 86 GLY A C 1
ATOM 672 O O . GLY A 1 86 ? -14.818 6.538 12.752 1.00 96.00 86 GLY A O 1
ATOM 673 N N . LEU A 1 87 ? -16.808 6.047 13.691 1.00 95.19 87 LEU A N 1
ATOM 674 C CA . LEU A 1 87 ? -17.297 5.205 12.597 1.00 95.19 87 LEU A CA 1
ATOM 675 C C . LEU A 1 87 ? -17.453 5.975 11.279 1.00 95.19 87 LEU A C 1
ATOM 677 O O . LEU A 1 87 ? -16.950 5.524 10.251 1.00 95.19 87 LEU A O 1
ATOM 681 N N . THR A 1 88 ? -18.149 7.114 11.271 1.00 96.62 88 THR A N 1
ATOM 682 C CA . THR A 1 88 ? -18.384 7.862 10.025 1.00 96.62 88 THR A CA 1
ATOM 683 C C . THR A 1 88 ? -17.080 8.411 9.460 1.00 96.62 88 THR A C 1
ATOM 685 O O . THR A 1 88 ? -16.819 8.248 8.271 1.00 96.62 88 THR A O 1
ATOM 688 N N . GLY A 1 89 ? -16.213 8.965 10.314 1.00 95.06 89 GLY A N 1
ATOM 689 C CA . GLY A 1 89 ? -14.909 9.466 9.890 1.00 95.06 89 GLY A CA 1
ATOM 690 C C . GLY A 1 89 ? -13.989 8.358 9.372 1.00 95.06 89 GLY A C 1
ATOM 691 O O . GLY A 1 89 ? -13.247 8.573 8.417 1.00 95.06 89 GLY A O 1
ATOM 692 N N . PHE A 1 90 ? -14.046 7.161 9.958 1.00 94.38 90 PHE A N 1
ATOM 693 C CA . PHE A 1 90 ? -13.347 5.990 9.429 1.00 94.38 90 PHE A CA 1
ATOM 694 C C . PHE A 1 90 ? -13.811 5.637 8.015 1.00 94.38 90 PHE A C 1
ATOM 696 O O . PHE A 1 90 ? -12.978 5.488 7.120 1.00 94.38 90 PHE A O 1
ATOM 703 N N . LEU A 1 91 ? -15.127 5.523 7.809 1.00 93.31 91 LEU A N 1
ATOM 704 C CA . LEU A 1 91 ? -15.696 5.175 6.507 1.00 93.31 91 LEU A CA 1
ATOM 705 C C . LEU A 1 91 ? -15.301 6.201 5.438 1.00 93.31 91 LEU A C 1
ATOM 707 O O . LEU A 1 91 ? -14.892 5.810 4.348 1.00 93.31 91 LEU A O 1
ATOM 711 N N . GLU A 1 92 ? -15.352 7.493 5.763 1.00 93.12 92 GLU A N 1
ATOM 712 C CA . GLU A 1 92 ? -14.913 8.572 4.871 1.00 93.12 92 GLU A CA 1
ATOM 713 C C . GLU A 1 92 ? -13.429 8.441 4.504 1.00 93.12 92 GLU A C 1
ATOM 715 O O . GLU A 1 92 ? -13.089 8.388 3.321 1.00 93.12 92 GLU A O 1
ATOM 720 N N . ARG A 1 93 ? -12.541 8.314 5.499 1.00 92.19 93 ARG A N 1
ATOM 721 C CA . ARG A 1 93 ? -11.085 8.278 5.276 1.00 92.19 93 ARG A CA 1
ATOM 722 C C . ARG A 1 93 ? -10.614 7.012 4.568 1.00 92.19 93 ARG A C 1
ATOM 724 O O . ARG A 1 93 ? -9.669 7.073 3.786 1.00 92.19 93 ARG A O 1
ATOM 731 N N . VAL A 1 94 ? -11.250 5.866 4.812 1.00 89.50 94 VAL A N 1
ATOM 732 C CA . VAL A 1 94 ? -10.922 4.609 4.116 1.00 89.50 94 VAL A CA 1
ATOM 733 C C . VAL A 1 94 ? -11.358 4.646 2.656 1.00 89.50 94 VAL A C 1
ATOM 735 O O . VAL A 1 94 ? -10.623 4.148 1.800 1.00 89.50 94 VAL A O 1
ATOM 738 N N . VAL A 1 95 ? -12.516 5.245 2.363 1.00 88.44 95 VAL A N 1
ATOM 739 C CA . VAL A 1 95 ? -12.972 5.463 0.984 1.00 88.44 95 VAL A CA 1
ATOM 740 C C . VAL A 1 95 ? -12.058 6.458 0.272 1.00 88.44 95 VAL A C 1
ATOM 742 O O . VAL A 1 95 ? -11.621 6.180 -0.841 1.00 88.44 95 VAL A O 1
ATOM 745 N N . GLU A 1 96 ? -11.704 7.572 0.917 1.00 87.56 96 GLU A N 1
ATOM 746 C CA . GLU A 1 96 ? -10.792 8.574 0.353 1.00 87.56 96 GLU A CA 1
ATOM 747 C C . GLU A 1 96 ? -9.386 8.009 0.098 1.00 87.56 96 GLU A C 1
ATOM 749 O O . GLU A 1 96 ? -8.779 8.284 -0.934 1.00 87.56 96 GLU A O 1
ATOM 754 N N . ALA A 1 97 ? -8.873 7.177 1.008 1.00 83.00 97 ALA A N 1
ATOM 755 C CA . ALA A 1 97 ? -7.560 6.554 0.863 1.00 83.00 97 ALA A CA 1
ATOM 756 C C . ALA A 1 97 ? -7.520 5.427 -0.188 1.00 83.00 97 ALA A C 1
ATOM 758 O O . ALA A 1 97 ? -6.431 4.926 -0.488 1.0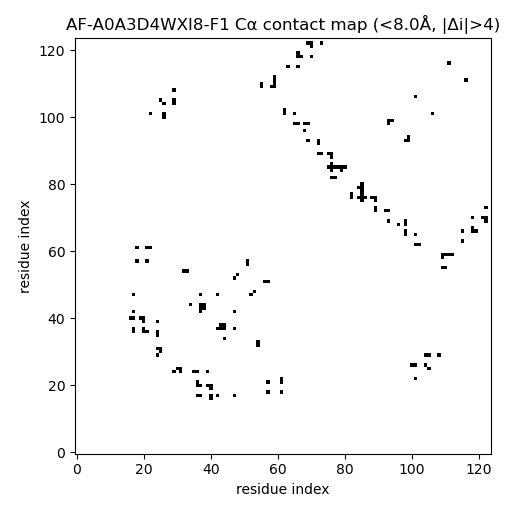0 83.00 97 ALA A O 1
ATOM 759 N N . ASP A 1 98 ? -8.680 4.998 -0.702 1.00 84.88 98 ASP A N 1
ATOM 760 C CA . ASP A 1 98 ? -8.841 3.935 -1.700 1.00 84.88 98 ASP A CA 1
ATOM 761 C C . ASP A 1 98 ? -7.962 2.699 -1.411 1.00 84.88 98 ASP A C 1
ATOM 763 O O . ASP A 1 98 ? -7.243 2.159 -2.254 1.00 84.88 98 A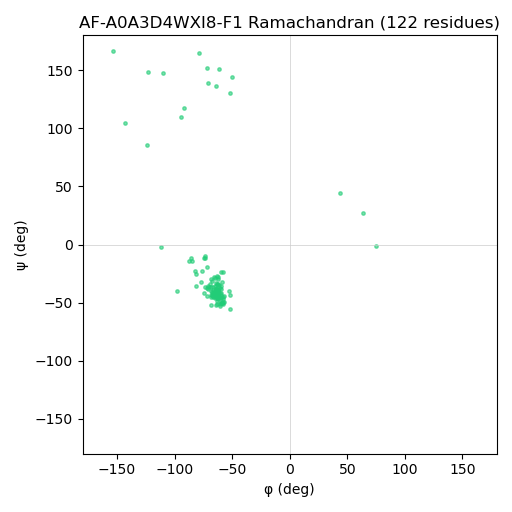SP A O 1
ATOM 767 N N . VAL A 1 99 ? -7.939 2.273 -0.146 1.00 77.94 99 VAL A N 1
ATOM 768 C CA . VAL A 1 99 ? -7.096 1.146 0.295 1.00 77.94 99 VAL A CA 1
ATOM 769 C C . VAL A 1 99 ? -7.673 -0.204 -0.133 1.00 77.94 99 VAL A C 1
ATOM 771 O O . VAL A 1 99 ? -6.940 -1.182 -0.261 1.00 77.94 99 VAL A O 1
ATOM 774 N N . HIS A 1 100 ? -8.982 -0.264 -0.391 1.00 77.94 100 HIS A N 1
ATOM 775 C CA . HIS A 1 100 ? -9.672 -1.494 -0.774 1.00 77.94 100 HIS A CA 1
ATOM 776 C C . HIS A 1 100 ? -9.437 -1.888 -2.240 1.00 77.94 100 HIS A C 1
ATOM 778 O O . HIS A 1 100 ? -9.378 -3.083 -2.543 1.00 77.94 100 HIS A O 1
ATOM 784 N N . SER A 1 101 ? -9.263 -0.917 -3.145 1.00 83.94 101 SER A N 1
ATOM 785 C CA . SER A 1 101 ? -9.063 -1.186 -4.574 1.00 83.94 101 SER A CA 1
ATOM 786 C C . SER A 1 101 ? -7.830 -2.050 -4.828 1.00 83.94 101 SER A C 1
ATOM 788 O O . SER A 1 101 ? -7.906 -3.010 -5.594 1.00 83.94 101 SER A O 1
ATOM 790 N N . LEU A 1 102 ? -6.725 -1.785 -4.123 1.00 82.56 102 LEU A N 1
ATOM 791 C CA . LEU A 1 102 ? -5.496 -2.577 -4.204 1.00 82.56 102 LEU A CA 1
ATOM 792 C C . LEU A 1 102 ? -5.733 -4.026 -3.776 1.00 82.56 102 LEU A C 1
ATOM 794 O O . L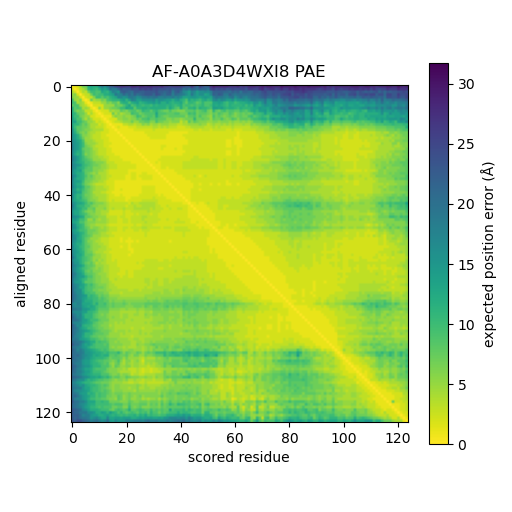EU A 1 102 ? -5.329 -4.944 -4.485 1.00 82.56 102 LEU A O 1
ATOM 798 N N . THR A 1 103 ? -6.431 -4.238 -2.659 1.00 81.31 103 THR A N 1
ATOM 799 C CA . THR A 1 103 ? -6.752 -5.583 -2.165 1.00 81.31 103 THR A CA 1
ATOM 800 C C . THR A 1 103 ? -7.573 -6.360 -3.184 1.00 81.31 103 THR A C 1
ATOM 802 O O . THR A 1 103 ? -7.199 -7.472 -3.544 1.00 81.31 103 THR A O 1
ATOM 805 N N . VAL A 1 104 ? -8.661 -5.781 -3.698 1.00 83.50 104 VAL A N 1
A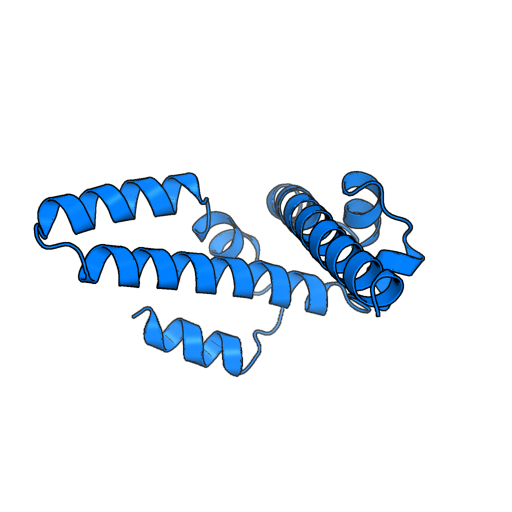TOM 806 C CA . VAL A 1 104 ? -9.535 -6.465 -4.666 1.00 83.50 104 VAL A CA 1
ATOM 807 C C . VAL A 1 104 ? -8.809 -6.737 -5.977 1.00 83.50 104 VAL A C 1
ATOM 809 O O . VAL A 1 104 ? -8.924 -7.822 -6.544 1.00 83.50 104 VAL A O 1
ATOM 812 N N . ARG A 1 105 ? -8.059 -5.754 -6.473 1.00 87.38 105 ARG A N 1
ATOM 813 C CA . ARG A 1 105 ? -7.477 -5.789 -7.815 1.00 87.38 105 ARG A CA 1
ATOM 814 C C .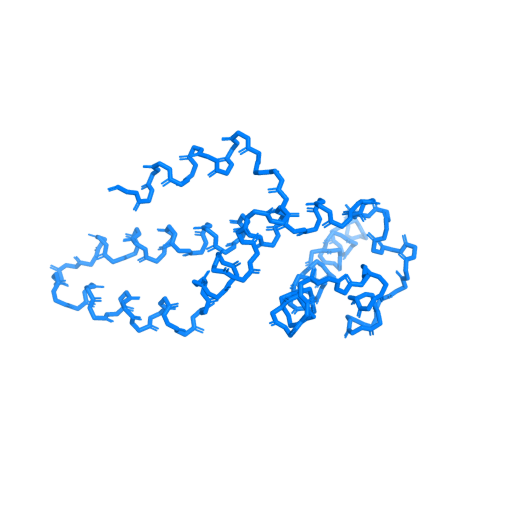 ARG A 1 105 ? -6.189 -6.608 -7.886 1.00 87.38 105 ARG A C 1
ATOM 816 O O . ARG A 1 105 ? -5.862 -7.110 -8.960 1.00 87.38 105 ARG A O 1
ATOM 823 N N . LEU A 1 106 ? -5.473 -6.745 -6.770 1.00 85.81 106 LEU A N 1
ATOM 824 C CA . LEU A 1 106 ? -4.180 -7.432 -6.701 1.00 85.81 106 LEU A CA 1
ATOM 825 C C . LEU A 1 106 ? -4.226 -8.739 -5.898 1.00 85.81 106 LEU A C 1
ATOM 827 O O . LEU A 1 106 ? -3.214 -9.445 -5.850 1.00 85.81 106 LEU A O 1
ATOM 831 N N . ALA A 1 107 ? -5.371 -9.108 -5.314 1.00 82.94 107 ALA A N 1
ATOM 832 C CA . ALA A 1 107 ? -5.547 -10.400 -4.654 1.00 82.94 107 ALA A CA 1
ATOM 833 C C . ALA A 1 107 ? -5.141 -11.557 -5.582 1.00 82.94 107 ALA A C 1
ATOM 835 O O . ALA A 1 107 ? -5.540 -11.626 -6.742 1.00 82.94 107 ALA A O 1
ATOM 836 N N . GLY A 1 108 ? -4.317 -12.470 -5.064 1.00 84.69 108 GLY A N 1
ATOM 837 C CA . GLY A 1 108 ? -3.834 -13.637 -5.809 1.00 84.69 108 GLY A CA 1
ATOM 838 C C . GLY A 1 108 ? -2.756 -13.350 -6.862 1.00 84.69 108 GLY A C 1
ATOM 839 O O . GLY A 1 108 ? -2.270 -14.292 -7.482 1.00 84.69 108 GLY A O 1
ATOM 840 N N . THR A 1 109 ? -2.337 -12.094 -7.061 1.00 86.19 109 THR A N 1
ATOM 841 C CA . THR A 1 109 ? -1.291 -11.745 -8.049 1.00 86.19 109 THR A CA 1
ATOM 842 C C . THR A 1 109 ? 0.138 -11.870 -7.509 1.00 86.19 109 THR A C 1
ATOM 844 O O . THR A 1 109 ? 1.097 -11.831 -8.279 1.00 86.19 109 THR A O 1
ATOM 847 N N . PHE A 1 110 ? 0.293 -12.035 -6.195 1.00 87.50 110 PHE A N 1
ATOM 848 C CA . PHE A 1 110 ? 1.571 -12.234 -5.520 1.00 87.50 110 PHE A CA 1
ATOM 849 C C . PHE A 1 110 ? 1.385 -13.018 -4.216 1.00 87.50 110 PHE A C 1
ATOM 851 O O . PHE A 1 110 ? 0.265 -13.162 -3.724 1.00 87.50 110 PHE A O 1
ATOM 858 N N . THR A 1 111 ? 2.483 -13.511 -3.640 1.00 88.88 111 THR A N 1
ATOM 859 C CA . THR A 1 111 ? 2.470 -14.190 -2.337 1.00 88.88 111 THR A CA 1
ATOM 860 C C . THR A 1 111 ? 2.732 -13.173 -1.219 1.00 88.88 111 THR A C 1
ATOM 862 O O . THR A 1 111 ? 3.817 -12.575 -1.208 1.00 88.88 111 THR A O 1
ATOM 865 N N . PRO A 1 112 ? 1.789 -12.949 -0.280 1.00 87.00 112 PRO A N 1
ATOM 866 C CA . PRO A 1 112 ? 2.005 -12.070 0.869 1.00 87.00 112 PRO A CA 1
ATOM 867 C C . PRO A 1 112 ? 3.147 -12.558 1.766 1.00 87.00 112 PRO A C 1
ATOM 869 O O . PRO A 1 112 ? 3.417 -13.756 1.858 1.00 87.00 112 PRO A O 1
ATOM 872 N N . THR A 1 113 ? 3.815 -11.631 2.452 1.00 88.06 113 THR A N 1
ATOM 873 C CA . THR A 1 113 ? 4.819 -11.983 3.467 1.00 88.06 113 THR A CA 1
ATOM 874 C C . THR A 1 113 ? 4.147 -12.382 4.786 1.00 88.06 113 THR A C 1
ATOM 876 O O . THR A 1 113 ? 2.971 -12.094 5.016 1.00 88.06 113 THR A O 1
ATOM 879 N N . ALA A 1 114 ? 4.900 -13.020 5.688 1.00 87.38 114 ALA A N 1
ATOM 880 C CA . ALA A 1 114 ? 4.401 -13.360 7.023 1.00 87.38 114 ALA A CA 1
ATOM 881 C C . ALA A 1 114 ? 3.992 -12.115 7.836 1.00 87.38 114 ALA A C 1
ATOM 883 O O . ALA A 1 114 ? 2.984 -12.149 8.535 1.00 87.38 114 ALA A O 1
ATOM 884 N N . GLU A 1 115 ? 4.737 -11.013 7.702 1.00 87.19 115 GLU A N 1
ATOM 885 C CA . GLU A 1 115 ? 4.441 -9.730 8.357 1.00 87.19 115 GLU A CA 1
ATOM 886 C C . GLU A 1 115 ? 3.098 -9.153 7.891 1.00 87.19 115 GLU A C 1
ATOM 888 O O . GLU A 1 115 ? 2.268 -8.783 8.716 1.00 87.19 115 GLU A O 1
ATOM 893 N N . MET A 1 116 ? 2.826 -9.173 6.581 1.00 85.31 116 MET A N 1
ATOM 894 C CA . MET A 1 116 ? 1.526 -8.750 6.045 1.00 85.31 116 MET A CA 1
ATOM 895 C C . MET A 1 116 ? 0.378 -9.592 6.616 1.00 85.31 116 MET A C 1
ATOM 897 O O . MET A 1 116 ? -0.692 -9.064 6.905 1.00 85.31 116 MET A O 1
ATOM 901 N N . GLY A 1 117 ? 0.598 -10.899 6.798 1.00 80.25 117 GLY A N 1
ATOM 902 C CA . GLY A 1 117 ? -0.382 -11.790 7.421 1.00 80.25 117 GLY A CA 1
ATOM 903 C C . GLY A 1 117 ? -0.666 -11.444 8.887 1.00 80.25 117 GLY A C 1
ATOM 904 O O . GLY A 1 117 ? -1.820 -11.477 9.305 1.00 80.25 117 GLY A O 1
ATOM 905 N N . GLN A 1 118 ? 0.363 -11.074 9.654 1.00 83.81 118 GLN A N 1
ATOM 906 C CA . GLN A 1 118 ? 0.221 -10.640 11.049 1.00 83.81 118 GLN A CA 1
ATOM 907 C C . GLN A 1 118 ? -0.532 -9.310 11.152 1.00 83.81 118 GLN A C 1
ATOM 909 O O . GLN A 1 118 ? -1.449 -9.184 11.962 1.00 83.81 118 GLN A O 1
ATOM 914 N N . ASP A 1 119 ? -0.197 -8.337 10.304 1.00 81.94 119 ASP A N 1
ATOM 915 C CA . ASP A 1 119 ? -0.898 -7.051 10.269 1.00 81.94 119 ASP A CA 1
ATOM 916 C C . ASP A 1 119 ? -2.366 -7.225 9.855 1.00 81.94 119 ASP A C 1
ATOM 918 O O . ASP A 1 119 ? -3.250 -6.619 10.457 1.00 81.94 119 ASP A O 1
ATOM 922 N N . ALA A 1 120 ? -2.662 -8.118 8.907 1.00 74.69 120 ALA A N 1
ATOM 923 C CA . ALA A 1 120 ? -4.039 -8.407 8.509 1.00 74.69 120 ALA A CA 1
ATOM 924 C C . ALA A 1 120 ? -4.862 -9.018 9.656 1.00 74.69 120 ALA A C 1
ATOM 926 O O . ALA A 1 120 ? -6.044 -8.717 9.789 1.00 74.69 120 ALA A O 1
ATOM 927 N N . GLN A 1 121 ? -4.246 -9.833 10.517 1.00 79.25 121 GLN A N 1
ATOM 928 C CA . GLN A 1 121 ? -4.910 -10.375 11.708 1.00 79.25 121 GLN A CA 1
ATOM 929 C C . GLN A 1 121 ? -5.216 -9.305 12.759 1.00 79.25 121 GLN A C 1
ATOM 931 O O . GLN A 1 121 ? -6.198 -9.450 13.473 1.00 79.25 121 GLN A O 1
ATOM 936 N N . ARG A 1 122 ? -4.414 -8.235 12.851 1.00 74.69 122 ARG A N 1
ATOM 937 C CA . ARG A 1 122 ? -4.687 -7.097 13.749 1.00 74.69 122 ARG A CA 1
ATOM 938 C C . ARG A 1 122 ? -5.855 -6.227 13.277 1.00 74.69 122 ARG A C 1
ATOM 940 O O . ARG A 1 122 ? -6.360 -5.436 14.064 1.00 74.69 122 ARG A O 1
ATOM 947 N N . ALA A 1 123 ? -6.216 -6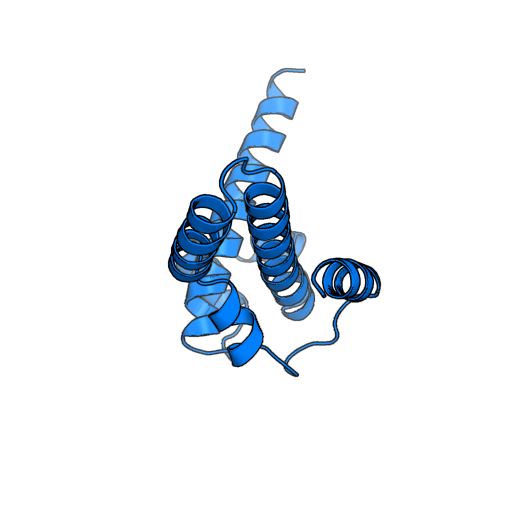.325 11.998 1.00 66.31 123 ALA A N 1
ATOM 948 C CA . ALA A 1 123 ? -7.277 -5.538 11.382 1.00 66.31 123 ALA A CA 1
ATOM 949 C C . ALA A 1 123 ? -8.681 -6.167 11.515 1.00 66.31 123 ALA A C 1
ATOM 951 O O . ALA A 1 123 ? -9.661 -5.472 11.249 1.00 66.31 123 ALA A O 1
ATOM 952 N N . ASN A 1 124 ? -8.768 -7.453 11.886 1.00 56.69 124 ASN A N 1
ATOM 953 C CA . ASN A 1 124 ? -10.011 -8.195 12.154 1.00 56.69 124 ASN A CA 1
ATOM 954 C C . ASN A 1 124 ? -10.343 -8.203 13.648 1.00 56.69 124 ASN A C 1
ATOM 956 O O . ASN A 1 124 ? -11.552 -8.232 13.964 1.00 56.69 124 ASN A O 1
#

Foldseek 3Di:
DVVVVVVVVVLVVLLVLLLVLLVVVCLVPVVDDSVSSCVNSVHDPVSSCVVVVDPQSSLQVSLLVLLVQLLVLLVQLVPDPDNVCSVVSSVVSNVVSVSVSSCVRCPPVHDHDPVSVVSVVSND